Protein AF-A0A917TXZ0-F1 (afdb_monomer_lite)

Foldseek 3Di:
DFEEEEEALDPVVVVVVQVVQVVVVVYHHQYYYNALVRVVVCCVVRVGNYYHYDPPHPDNCPDDPPPPPDDDDDD

pLDDT: mean 82.49, std 17.82, range [40.19, 96.88]

Sequence (75 aa):
MIRVLIVDDEQLVRSGLRLILDAAGDITVVGEAADGGAARAEVRRLRPDVVLLDVRMPSVDASPPRRTSSPQAQR

Radius of gyration: 16.69 Å; chains: 1; bounding box: 29×36×52 Å

Organism: NCBI:txid1763543

Secondary structure (DSSP, 8-state):
-EEEEEE-S-HHHHHHHHHHHHTTSSEEEEEEESSHHHHHHHHHHH--SEEEE-SS-TT---S------------

Structure (mmCIF, N/CA/C/O backbone):
data_AF-A0A917TXZ0-F1
#
_entry.id   AF-A0A917TXZ0-F1
#
loop_
_atom_site.group_PDB
_atom_site.id
_atom_site.type_symbol
_atom_site.label_atom_id
_atom_site.label_alt_id
_atom_site.label_comp_id
_atom_site.label_asym_id
_atom_site.label_entity_id
_atom_site.label_seq_id
_atom_site.pdbx_PDB_ins_code
_atom_site.Cartn_x
_atom_site.Cartn_y
_atom_site.Cartn_z
_atom_site.occupancy
_atom_site.B_iso_or_equiv
_atom_site.auth_seq_id
_atom_site.auth_comp_id
_atom_site.auth_asym_id
_atom_site.auth_atom_id
_atom_site.pdbx_PDB_model_num
ATOM 1 N N . MET A 1 1 ? -13.932 3.113 6.377 1.00 83.62 1 MET A N 1
ATOM 2 C CA . MET A 1 1 ? -13.042 2.057 5.864 1.00 83.62 1 MET A CA 1
ATOM 3 C C . MET A 1 1 ? -12.428 2.573 4.576 1.00 83.62 1 MET A C 1
ATOM 5 O O . MET A 1 1 ? -13.172 2.788 3.629 1.00 83.62 1 MET A O 1
ATOM 9 N N . ILE A 1 2 ? -11.131 2.875 4.593 1.00 95.12 2 ILE A N 1
ATOM 10 C CA . ILE A 1 2 ? -10.373 3.492 3.498 1.00 95.12 2 ILE A CA 1
ATOM 11 C C . ILE A 1 2 ? -9.690 2.380 2.699 1.00 95.12 2 ILE A C 1
ATOM 13 O O . ILE A 1 2 ? -8.929 1.585 3.250 1.00 95.12 2 ILE A O 1
ATOM 17 N N . ARG A 1 3 ? -9.961 2.309 1.397 1.00 96.00 3 ARG A N 1
ATOM 18 C CA . ARG A 1 3 ? -9.414 1.306 0.477 1.00 96.00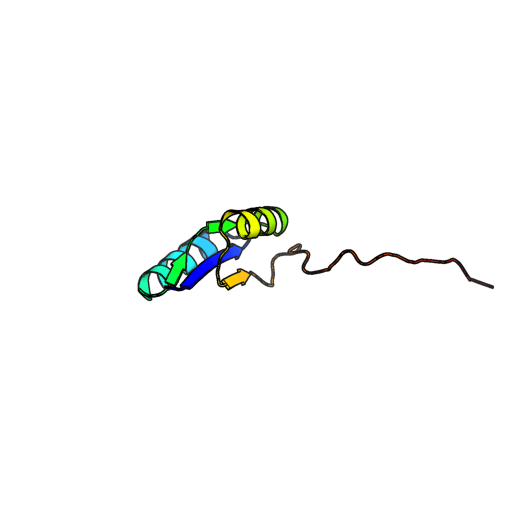 3 ARG A CA 1
ATOM 19 C C . ARG A 1 3 ? -8.112 1.818 -0.120 1.00 96.00 3 ARG A C 1
ATOM 21 O O . ARG A 1 3 ? -8.121 2.787 -0.879 1.00 96.00 3 ARG A O 1
ATOM 28 N N . VAL A 1 4 ? -7.009 1.145 0.173 1.00 96.75 4 VAL A N 1
ATOM 29 C CA . VAL A 1 4 ? -5.673 1.555 -0.272 1.00 96.75 4 VAL A CA 1
ATOM 30 C C . VAL A 1 4 ? -5.113 0.558 -1.282 1.00 96.75 4 VAL A C 1
ATOM 32 O O . VAL A 1 4 ? -5.187 -0.653 -1.079 1.00 96.75 4 VAL A O 1
ATOM 35 N N . LEU A 1 5 ? -4.546 1.069 -2.372 1.00 96.62 5 LEU A N 1
ATOM 36 C CA . LEU A 1 5 ? -3.688 0.309 -3.284 1.00 96.62 5 LEU A CA 1
ATOM 37 C C . LEU A 1 5 ? -2.228 0.684 -3.013 1.00 96.62 5 LEU A C 1
ATOM 39 O O . LEU A 1 5 ? -1.909 1.871 -3.042 1.00 96.62 5 LEU A O 1
ATOM 43 N N . ILE A 1 6 ? -1.357 -0.300 -2.781 1.00 95.75 6 ILE A N 1
ATOM 44 C CA . ILE A 1 6 ? 0.086 -0.071 -2.594 1.00 95.75 6 ILE A CA 1
ATOM 45 C C . ILE A 1 6 ? 0.809 -0.304 -3.920 1.00 95.75 6 ILE A C 1
ATOM 47 O O . ILE A 1 6 ? 0.594 -1.322 -4.576 1.00 95.75 6 ILE A O 1
ATOM 51 N N . VAL A 1 7 ? 1.675 0.625 -4.307 1.00 94.44 7 VAL A N 1
ATOM 52 C CA . VAL A 1 7 ? 2.465 0.557 -5.535 1.00 94.44 7 VAL A CA 1
ATOM 53 C C . VAL A 1 7 ? 3.924 0.830 -5.193 1.00 94.44 7 VAL A C 1
ATOM 55 O O . VAL A 1 7 ? 4.273 1.956 -4.855 1.00 94.44 7 VAL A O 1
ATOM 58 N N . ASP A 1 8 ? 4.745 -0.210 -5.250 1.00 93.00 8 ASP A N 1
ATOM 59 C CA . ASP A 1 8 ? 6.168 -0.185 -4.892 1.00 93.00 8 ASP A CA 1
ATOM 60 C C . ASP A 1 8 ? 6.847 -1.365 -5.601 1.00 93.00 8 ASP A C 1
ATOM 62 O O . ASP A 1 8 ? 6.245 -2.442 -5.662 1.00 93.00 8 ASP A O 1
ATOM 66 N N . ASP A 1 9 ? 8.046 -1.210 -6.158 1.00 90.19 9 ASP A N 1
ATOM 67 C CA . ASP A 1 9 ? 8.754 -2.288 -6.859 1.00 90.19 9 ASP A CA 1
ATOM 68 C C . ASP A 1 9 ? 9.400 -3.303 -5.897 1.00 90.19 9 ASP A C 1
ATOM 70 O O . ASP A 1 9 ? 9.653 -4.453 -6.276 1.00 90.19 9 ASP A O 1
ATOM 74 N N . GLU A 1 10 ? 9.542 -2.960 -4.617 1.00 93.94 10 GLU A N 1
ATOM 75 C CA . GLU A 1 10 ? 10.153 -3.793 -3.591 1.00 93.94 10 GLU A CA 1
ATOM 76 C C . GLU A 1 10 ? 9.104 -4.566 -2.764 1.00 93.94 10 GLU A C 1
ATOM 78 O O . GLU A 1 10 ? 8.334 -4.035 -1.960 1.00 93.94 10 GLU A O 1
ATOM 83 N N . GLN A 1 11 ? 9.084 -5.897 -2.916 1.00 92.31 11 GLN A N 1
ATOM 84 C CA . GLN A 1 11 ? 8.100 -6.766 -2.250 1.00 92.31 11 GLN A CA 1
ATOM 85 C C . GLN A 1 11 ? 8.140 -6.683 -0.713 1.00 92.31 11 GLN A C 1
ATOM 87 O O . GLN A 1 11 ? 7.097 -6.794 -0.057 1.00 92.31 11 GLN A O 1
ATOM 92 N N . LEU A 1 12 ? 9.330 -6.496 -0.135 1.00 94.56 12 LEU A N 1
ATOM 93 C CA . LEU A 1 12 ? 9.504 -6.370 1.312 1.00 94.56 12 LEU A CA 1
ATOM 94 C C . LEU A 1 12 ? 8.798 -5.116 1.844 1.00 94.56 12 LEU A C 1
ATOM 96 O O . LEU A 1 12 ? 8.114 -5.185 2.867 1.00 94.56 12 LEU A O 1
ATOM 100 N N . VAL A 1 13 ? 8.909 -4.003 1.115 1.00 93.38 13 VAL A N 1
ATOM 101 C CA . VAL A 1 13 ? 8.270 -2.733 1.464 1.00 93.38 13 VAL A CA 1
ATOM 102 C C . VAL A 1 13 ? 6.752 -2.871 1.401 1.00 93.38 13 VAL A C 1
ATOM 104 O O . VAL A 1 13 ? 6.077 -2.543 2.378 1.00 93.38 13 VAL A O 1
ATOM 107 N N . ARG A 1 14 ? 6.203 -3.463 0.329 1.00 94.38 14 ARG A N 1
ATOM 108 C CA . ARG A 1 14 ? 4.752 -3.720 0.227 1.00 94.38 14 ARG A CA 1
ATOM 109 C C . ARG A 1 14 ? 4.219 -4.558 1.385 1.00 94.38 14 ARG A C 1
ATOM 111 O O . ARG A 1 14 ? 3.209 -4.202 1.989 1.00 94.38 14 ARG A O 1
ATOM 118 N N . SER A 1 15 ? 4.931 -5.629 1.733 1.00 94.25 15 SER A N 1
ATOM 119 C CA . SER A 1 15 ? 4.542 -6.523 2.829 1.00 94.25 15 SER A CA 1
ATOM 120 C C . SER A 1 15 ? 4.554 -5.799 4.180 1.00 94.25 15 SER A C 1
ATOM 122 O O . SER A 1 15 ? 3.613 -5.931 4.962 1.00 94.25 15 SER A O 1
ATOM 124 N N . GLY A 1 16 ? 5.589 -4.994 4.446 1.00 95.00 16 GLY A N 1
ATOM 125 C CA . GLY A 1 16 ? 5.692 -4.197 5.671 1.00 95.00 16 GLY A CA 1
ATOM 126 C C . GLY A 1 16 ? 4.603 -3.128 5.773 1.00 95.00 16 GLY A C 1
ATOM 127 O O . GLY A 1 16 ? 3.941 -3.014 6.803 1.00 95.00 16 GLY A O 1
ATOM 128 N N . LEU A 1 17 ? 4.360 -2.389 4.689 1.00 94.62 17 LEU A N 1
ATOM 129 C CA . LEU A 1 17 ? 3.299 -1.384 4.626 1.00 94.62 17 LEU A CA 1
ATOM 130 C C . LEU A 1 17 ? 1.921 -2.005 4.826 1.00 94.62 17 LEU A C 1
ATOM 132 O O . LEU A 1 17 ? 1.117 -1.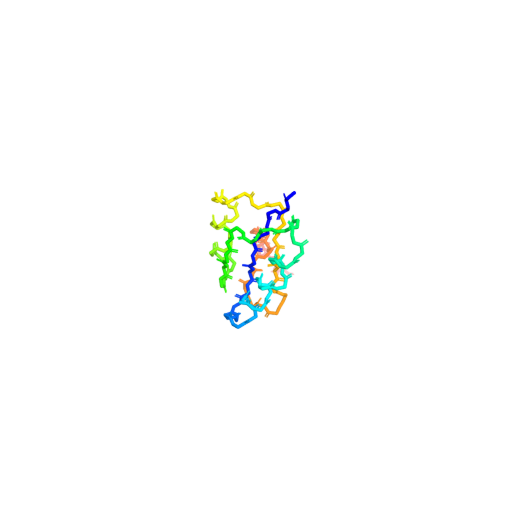464 5.580 1.00 94.62 17 LEU A O 1
ATOM 136 N N . ARG A 1 18 ? 1.656 -3.162 4.214 1.00 94.44 18 ARG A N 1
ATOM 137 C CA . ARG A 1 18 ? 0.403 -3.889 4.417 1.00 94.44 18 ARG A CA 1
ATOM 138 C C . ARG A 1 18 ? 0.176 -4.220 5.892 1.00 94.44 18 ARG A C 1
ATOM 140 O O . ARG A 1 18 ? -0.910 -3.958 6.392 1.00 94.44 18 ARG A O 1
ATOM 147 N N . LEU A 1 19 ? 1.188 -4.735 6.594 1.00 93.50 19 LEU A N 1
ATOM 148 C CA . LEU A 1 19 ? 1.080 -5.040 8.027 1.00 93.50 19 LEU A CA 1
ATOM 149 C C . LEU A 1 19 ? 0.774 -3.792 8.868 1.00 93.50 19 LEU A C 1
ATOM 151 O O . LEU A 1 19 ? -0.061 -3.848 9.768 1.00 93.50 19 LEU A O 1
ATOM 155 N N . ILE A 1 20 ? 1.429 -2.668 8.565 1.00 94.06 20 ILE A N 1
ATOM 156 C CA . ILE A 1 20 ? 1.213 -1.397 9.270 1.00 94.06 20 ILE A CA 1
ATOM 157 C C . ILE A 1 20 ? -0.208 -0.873 9.023 1.00 94.06 20 ILE A C 1
ATOM 159 O O . ILE A 1 20 ? -0.879 -0.448 9.961 1.00 94.06 20 ILE A O 1
ATOM 163 N N . LEU A 1 21 ? -0.675 -0.910 7.773 1.00 92.88 21 LEU A N 1
ATOM 164 C CA . LEU A 1 21 ? -1.995 -0.406 7.390 1.00 92.88 21 LEU A CA 1
ATOM 165 C C . LEU A 1 21 ? -3.130 -1.302 7.898 1.00 92.88 21 LEU A C 1
ATOM 167 O O . LEU A 1 21 ? -4.134 -0.782 8.379 1.00 92.88 21 LEU A O 1
ATOM 171 N N . ASP A 1 22 ? -2.964 -2.626 7.859 1.00 87.88 22 ASP A N 1
ATOM 172 C CA . ASP A 1 22 ? -3.946 -3.573 8.405 1.00 87.88 22 ASP A CA 1
ATOM 173 C C . ASP A 1 22 ? -4.115 -3.385 9.932 1.00 87.88 22 ASP A C 1
ATOM 175 O O . ASP A 1 22 ? -5.203 -3.603 10.467 1.00 87.88 22 ASP A O 1
ATOM 179 N N . ALA A 1 23 ? -3.077 -2.918 10.643 1.00 91.62 23 ALA A N 1
ATOM 180 C CA . ALA A 1 23 ? -3.139 -2.637 12.080 1.00 91.62 23 ALA A CA 1
ATOM 181 C C . ALA A 1 23 ? -3.930 -1.363 12.447 1.00 91.62 23 ALA A C 1
ATOM 183 O O . ALA A 1 23 ? -4.357 -1.232 13.594 1.00 91.62 23 ALA A O 1
ATOM 184 N N . ALA A 1 24 ? -4.150 -0.434 11.506 1.00 89.38 24 ALA A N 1
ATOM 185 C CA . ALA A 1 24 ? -4.906 0.800 11.753 1.00 89.38 24 ALA A CA 1
ATOM 186 C C . ALA A 1 24 ? -6.420 0.553 11.935 1.00 89.38 24 ALA A C 1
ATOM 188 O O . ALA A 1 24 ? -7.119 1.365 12.538 1.00 89.38 24 ALA A O 1
ATOM 189 N N . GLY A 1 25 ? -6.936 -0.588 11.461 1.00 85.38 25 GLY A N 1
ATOM 190 C CA . GLY A 1 25 ? -8.320 -1.039 11.663 1.00 85.38 25 GLY A CA 1
ATOM 191 C C . GLY A 1 25 ? -9.379 -0.322 10.812 1.00 85.38 25 GLY A C 1
ATOM 192 O O . GLY A 1 25 ? -10.437 -0.890 10.545 1.00 85.38 25 GLY A O 1
ATOM 193 N N . ASP A 1 26 ? -9.105 0.890 10.334 1.00 93.81 26 ASP A N 1
ATOM 194 C CA . ASP A 1 26 ? -9.960 1.657 9.424 1.00 93.81 26 ASP A CA 1
ATOM 195 C C . ASP A 1 26 ? -9.454 1.672 7.973 1.00 93.81 26 ASP A C 1
ATOM 197 O O . ASP A 1 26 ? -10.170 2.148 7.085 1.00 93.81 26 ASP A O 1
ATOM 201 N N . ILE A 1 27 ? -8.271 1.110 7.720 1.00 95.75 27 ILE A N 1
ATOM 202 C CA . ILE A 1 27 ? -7.637 0.994 6.406 1.00 95.75 27 ILE A CA 1
ATOM 203 C C . ILE A 1 27 ? -7.668 -0.460 5.932 1.00 95.75 27 ILE A C 1
ATOM 205 O O . ILE A 1 27 ? -7.581 -1.407 6.709 1.00 95.75 27 ILE A O 1
ATOM 209 N N . THR A 1 28 ? -7.815 -0.657 4.626 1.00 94.88 28 THR A N 1
ATOM 210 C CA . THR A 1 28 ? -7.746 -1.979 4.007 1.00 94.88 28 THR A CA 1
ATOM 211 C C . THR A 1 28 ? -6.986 -1.919 2.704 1.00 94.88 28 THR A C 1
ATOM 213 O O . THR A 1 28 ? -7.356 -1.185 1.785 1.00 94.88 28 THR A O 1
ATOM 216 N N . VAL A 1 29 ? -5.947 -2.743 2.607 1.00 95.56 29 VAL A N 1
ATOM 217 C CA . VAL A 1 29 ? -5.195 -2.916 1.368 1.00 95.56 29 VAL A CA 1
ATOM 218 C C . VAL A 1 29 ? -6.009 -3.782 0.411 1.00 95.56 29 VAL A C 1
ATOM 220 O O . VAL A 1 29 ? -6.188 -4.979 0.635 1.00 95.56 29 VAL A O 1
ATOM 223 N N . VAL A 1 30 ? -6.525 -3.167 -0.653 1.00 96.19 30 VAL A N 1
ATOM 224 C CA . VAL A 1 30 ? -7.362 -3.845 -1.659 1.00 96.19 30 VAL A CA 1
ATOM 225 C C . VAL A 1 30 ? -6.549 -4.469 -2.791 1.00 96.19 30 VAL A C 1
ATOM 227 O O . VAL A 1 30 ? -7.082 -5.286 -3.541 1.00 96.19 30 VAL A O 1
ATOM 230 N N . GLY A 1 31 ? -5.273 -4.104 -2.911 1.00 95.06 31 GLY A N 1
ATOM 231 C CA . GLY A 1 31 ? -4.354 -4.670 -3.889 1.00 95.06 31 GLY A CA 1
ATOM 232 C C . GLY A 1 31 ? -2.936 -4.127 -3.756 1.00 95.06 31 GLY A C 1
ATOM 233 O O . GLY A 1 31 ? -2.671 -3.190 -2.998 1.00 95.06 31 GLY A O 1
ATOM 234 N N . GLU A 1 32 ? -2.048 -4.706 -4.555 1.00 95.25 32 GLU A N 1
ATOM 235 C CA . GLU A 1 32 ? -0.636 -4.352 -4.653 1.00 95.25 32 GLU A CA 1
ATOM 236 C C . GLU A 1 32 ? -0.212 -4.336 -6.126 1.00 95.25 32 GLU A C 1
ATOM 238 O O . GLU A 1 32 ? -0.704 -5.137 -6.923 1.00 95.25 32 GLU A O 1
ATOM 243 N N . ALA A 1 33 ? 0.717 -3.455 -6.487 1.00 92.94 33 ALA A N 1
ATOM 244 C CA . ALA A 1 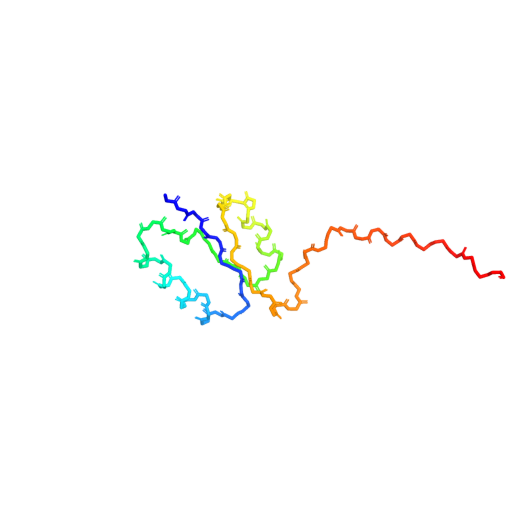33 ? 1.343 -3.428 -7.804 1.00 92.94 33 ALA A CA 1
ATOM 245 C C . ALA A 1 33 ? 2.848 -3.151 -7.689 1.00 92.94 33 ALA A C 1
ATOM 247 O O . ALA A 1 33 ? 3.280 -2.425 -6.798 1.00 92.94 33 ALA A O 1
ATOM 248 N N . ALA A 1 34 ? 3.630 -3.724 -8.607 1.00 90.75 34 ALA A N 1
ATOM 249 C CA . ALA A 1 34 ? 5.083 -3.544 -8.665 1.00 90.75 34 ALA A CA 1
ATOM 250 C C . ALA A 1 34 ? 5.532 -2.474 -9.677 1.00 90.75 34 ALA A C 1
ATOM 252 O O . ALA A 1 34 ? 6.700 -2.112 -9.720 1.00 90.75 34 ALA A O 1
ATOM 253 N N . ASP A 1 35 ? 4.616 -1.983 -10.515 1.00 87.00 35 ASP A N 1
ATOM 254 C CA . ASP A 1 35 ? 4.907 -1.015 -11.571 1.00 87.00 35 ASP A CA 1
ATOM 255 C C . ASP A 1 35 ? 3.679 -0.150 -11.906 1.00 87.00 35 ASP A C 1
ATOM 257 O O . ASP A 1 35 ? 2.541 -0.460 -11.533 1.00 87.00 35 ASP A O 1
ATOM 261 N N . GLY A 1 36 ? 3.901 0.952 -12.630 1.00 81.00 36 GLY A N 1
ATOM 262 C CA . GLY A 1 36 ? 2.840 1.889 -13.004 1.00 81.00 36 GLY A CA 1
ATOM 263 C C . GLY A 1 36 ? 1.789 1.319 -13.968 1.00 81.00 36 GLY A C 1
ATOM 264 O O . GLY A 1 36 ? 0.634 1.758 -13.951 1.00 81.00 36 GLY A O 1
ATOM 265 N N . GLY A 1 37 ? 2.149 0.342 -14.804 1.00 84.62 37 GLY A N 1
ATOM 266 C CA . GLY A 1 37 ? 1.228 -0.320 -15.728 1.00 84.62 37 GLY A CA 1
ATOM 267 C C . GLY A 1 37 ? 0.230 -1.204 -14.983 1.00 84.62 37 GLY A C 1
ATOM 268 O O . GLY A 1 37 ? -0.986 -1.036 -15.141 1.00 84.62 37 GLY A O 1
ATOM 269 N N . ALA A 1 38 ? 0.745 -2.075 -14.114 1.00 87.50 38 ALA A N 1
ATOM 270 C CA . ALA A 1 38 ? -0.037 -2.891 -13.195 1.00 87.50 38 ALA A CA 1
ATOM 271 C C . ALA A 1 38 ? -0.898 -2.011 -12.278 1.00 87.50 38 ALA A C 1
ATOM 273 O O . ALA A 1 38 ? -2.107 -2.226 -12.179 1.00 87.50 38 ALA A O 1
ATOM 274 N N . ALA A 1 39 ? -0.331 -0.937 -11.715 1.00 90.25 39 ALA A N 1
ATOM 275 C CA . ALA A 1 39 ? -1.067 -0.003 -10.866 1.00 90.25 39 ALA A CA 1
ATOM 276 C C . ALA A 1 39 ? -2.287 0.601 -11.577 1.00 90.25 39 ALA A C 1
ATOM 278 O O . ALA A 1 39 ? -3.379 0.649 -11.016 1.00 90.25 39 ALA A O 1
ATOM 279 N N . ARG A 1 40 ? -2.156 1.016 -12.843 1.00 90.88 40 ARG A N 1
ATOM 280 C CA . ARG A 1 40 ? -3.280 1.570 -13.621 1.00 90.88 40 ARG A CA 1
ATOM 281 C C . ARG A 1 40 ? -4.393 0.551 -13.857 1.00 90.88 40 ARG A C 1
ATOM 283 O O . ARG A 1 40 ? -5.569 0.925 -13.844 1.00 90.88 40 ARG A O 1
ATOM 290 N N . ALA A 1 41 ? -4.043 -0.704 -14.133 1.00 91.75 41 ALA A N 1
ATOM 291 C CA . ALA A 1 41 ? -5.026 -1.774 -14.287 1.00 91.75 41 ALA A CA 1
ATOM 292 C C . ALA A 1 41 ? -5.768 -2.022 -12.966 1.00 91.75 41 ALA A C 1
ATOM 294 O O . ALA A 1 41 ? -7.001 -2.053 -12.946 1.00 91.75 41 ALA A O 1
ATOM 295 N N . GLU A 1 42 ? -5.023 -2.074 -11.867 1.00 94.44 42 GLU A N 1
ATOM 296 C CA . GLU A 1 42 ? -5.548 -2.310 -10.528 1.00 94.44 42 GLU A CA 1
ATOM 297 C C . GLU A 1 42 ? -6.415 -1.156 -10.018 1.00 94.44 42 GLU A C 1
ATOM 299 O O . GLU A 1 42 ? -7.499 -1.403 -9.501 1.00 94.44 42 GLU A O 1
ATOM 304 N N . VAL A 1 43 ? -6.052 0.106 -10.264 1.00 94.75 43 VAL A N 1
ATOM 305 C CA . VAL A 1 43 ? -6.909 1.261 -9.933 1.00 94.75 43 VAL A CA 1
ATOM 306 C C . VAL A 1 43 ? -8.264 1.168 -10.638 1.00 94.75 43 VAL A C 1
ATOM 308 O O . VAL A 1 43 ? -9.305 1.394 -10.017 1.00 94.75 43 VAL A O 1
ATOM 311 N N . ARG A 1 44 ? -8.281 0.807 -11.930 1.00 94.75 44 ARG A N 1
ATOM 312 C CA . ARG A 1 44 ? -9.539 0.653 -12.681 1.00 94.75 44 ARG A CA 1
ATOM 313 C C . ARG A 1 44 ? -10.381 -0.505 -12.154 1.00 94.75 44 ARG A C 1
ATOM 315 O O . ARG A 1 44 ? -11.599 -0.367 -12.078 1.00 94.75 44 ARG A O 1
ATOM 322 N N . ARG A 1 45 ? -9.738 -1.619 -11.801 1.00 96.44 45 ARG A N 1
ATOM 323 C CA . ARG A 1 45 ? -10.388 -2.850 -11.337 1.00 96.44 45 ARG A CA 1
ATOM 324 C C . ARG A 1 45 ? -10.915 -2.733 -9.907 1.00 96.44 45 ARG A C 1
ATOM 326 O O . ARG A 1 45 ? -12.043 -3.126 -9.636 1.00 96.44 45 ARG A O 1
ATOM 333 N N . LEU A 1 46 ? -10.098 -2.206 -9.000 1.00 96.38 46 LEU A N 1
ATOM 334 C CA . LEU A 1 46 ? -10.341 -2.204 -7.558 1.00 96.38 46 LEU A CA 1
ATOM 335 C C . LEU A 1 46 ? -11.001 -0.930 -7.047 1.00 96.38 46 LEU A C 1
ATOM 337 O O . LEU A 1 46 ? -11.566 -0.965 -5.954 1.00 96.38 46 LEU A O 1
ATOM 341 N N . ARG A 1 47 ? -10.928 0.171 -7.809 1.00 96.00 47 ARG A N 1
ATOM 342 C CA . ARG A 1 47 ? -11.478 1.485 -7.431 1.00 96.00 47 ARG A CA 1
ATOM 343 C C . ARG A 1 47 ? -11.076 1.853 -5.984 1.00 96.00 47 ARG A C 1
ATOM 345 O O . ARG A 1 47 ? -11.955 1.959 -5.128 1.00 96.00 47 ARG A O 1
ATOM 352 N N . PRO A 1 48 ? -9.765 1.925 -5.673 1.00 96.88 48 PRO A N 1
ATOM 353 C CA . PRO A 1 48 ? -9.299 2.311 -4.343 1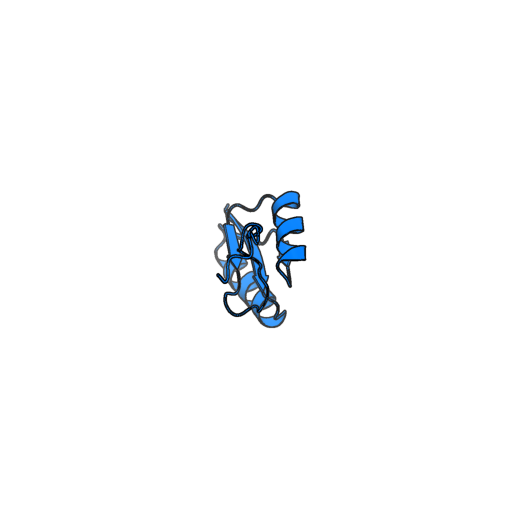.00 96.88 48 PRO A CA 1
ATOM 354 C C . PRO A 1 48 ? -9.631 3.783 -4.058 1.00 96.88 48 PRO A C 1
ATOM 356 O O . PRO A 1 48 ? -9.753 4.580 -4.989 1.00 96.88 48 PRO A O 1
ATOM 359 N N . ASP A 1 49 ? -9.731 4.138 -2.779 1.00 96.31 49 ASP A N 1
ATOM 360 C CA . ASP A 1 49 ? -9.925 5.522 -2.332 1.00 96.31 49 ASP A CA 1
ATOM 361 C C . ASP A 1 49 ? -8.604 6.299 -2.393 1.00 96.31 49 ASP A C 1
ATOM 363 O O . ASP A 1 49 ? -8.573 7.478 -2.740 1.00 96.31 49 ASP A O 1
ATOM 367 N N . VAL A 1 50 ? -7.500 5.617 -2.073 1.00 94.94 50 VAL A N 1
ATOM 368 C CA . VAL A 1 50 ? -6.149 6.184 -2.043 1.00 94.94 50 VAL A CA 1
ATOM 369 C C . VAL A 1 50 ? -5.168 5.218 -2.705 1.00 94.94 50 VAL A C 1
ATOM 371 O O . VAL A 1 50 ? -5.262 3.999 -2.550 1.00 94.94 50 VAL A O 1
ATOM 374 N N . VAL A 1 51 ? -4.198 5.766 -3.437 1.00 94.19 51 VAL A N 1
ATOM 375 C CA . VAL A 1 51 ? -3.056 5.018 -3.973 1.00 94.19 51 VAL A CA 1
ATOM 376 C C . VAL A 1 51 ? -1.806 5.482 -3.238 1.00 94.19 51 VAL A C 1
ATOM 378 O O . VAL A 1 51 ? -1.474 6.665 -3.277 1.00 94.19 51 VAL A O 1
ATOM 381 N N . LEU A 1 52 ? -1.131 4.555 -2.567 1.00 93.56 52 LEU A N 1
ATOM 382 C CA . LEU A 1 52 ? 0.174 4.781 -1.966 1.00 93.56 52 LEU A CA 1
ATOM 383 C C . LEU A 1 52 ? 1.237 4.395 -2.996 1.00 93.56 52 LEU A C 1
ATOM 385 O O . LEU A 1 52 ? 1.287 3.239 -3.406 1.00 93.56 52 LEU A O 1
ATOM 389 N N . LEU A 1 53 ? 2.041 5.361 -3.433 1.00 91.38 53 LEU A N 1
ATOM 390 C CA . LEU A 1 53 ? 2.982 5.1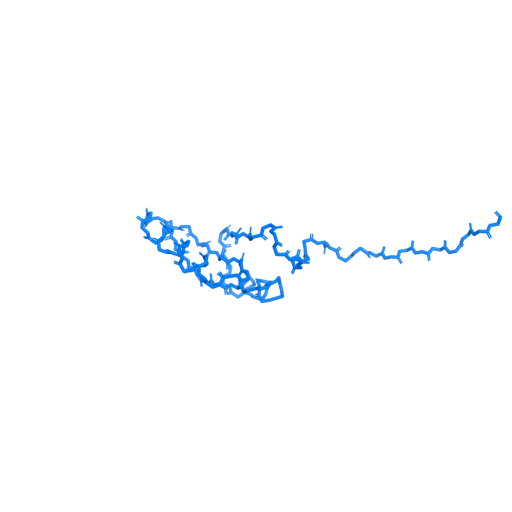91 -4.535 1.00 91.38 53 LEU A CA 1
ATOM 391 C C . LEU A 1 53 ? 4.419 5.454 -4.084 1.00 91.38 53 LEU A C 1
ATOM 393 O O . LEU A 1 53 ? 4.680 6.512 -3.507 1.00 91.38 53 LEU A O 1
ATOM 397 N N . ASP A 1 54 ? 5.342 4.544 -4.401 1.00 88.88 54 ASP A N 1
ATOM 398 C CA . ASP A 1 54 ? 6.769 4.817 -4.266 1.00 88.88 54 ASP A CA 1
ATOM 399 C C . ASP A 1 54 ? 7.219 5.863 -5.291 1.00 88.88 54 ASP A C 1
ATOM 401 O O . ASP A 1 54 ? 7.000 5.758 -6.498 1.00 88.88 54 ASP A O 1
ATOM 405 N N . VAL A 1 55 ? 7.865 6.903 -4.776 1.00 79.81 55 VAL A N 1
ATOM 406 C CA . VAL A 1 55 ? 8.385 8.027 -5.558 1.00 79.81 55 VAL A CA 1
ATOM 407 C C . VAL A 1 55 ? 9.739 7.717 -6.187 1.00 79.81 55 VAL A C 1
ATOM 409 O O . VAL A 1 55 ? 10.175 8.453 -7.073 1.00 79.81 55 VAL A O 1
ATOM 412 N N . ARG A 1 56 ? 10.430 6.672 -5.712 1.00 79.50 56 ARG A N 1
ATOM 413 C CA . ARG A 1 56 ? 11.742 6.264 -6.229 1.00 79.50 56 ARG A CA 1
ATOM 414 C C . ARG A 1 56 ? 11.635 5.268 -7.382 1.00 79.50 56 ARG A C 1
ATOM 416 O O . ARG A 1 56 ? 12.603 5.144 -8.130 1.00 79.50 56 ARG A O 1
ATOM 423 N N . MET A 1 57 ? 10.470 4.648 -7.578 1.00 75.06 57 MET A N 1
ATOM 424 C CA . MET A 1 57 ? 10.162 3.812 -8.736 1.00 75.06 57 MET A CA 1
ATOM 425 C C . MET A 1 57 ? 10.452 4.546 -10.066 1.00 75.06 57 MET A C 1
ATOM 427 O O . MET A 1 57 ? 9.768 5.521 -10.396 1.00 75.06 57 MET A O 1
ATOM 431 N N . PRO A 1 58 ? 11.397 4.058 -10.898 1.00 59.44 58 PRO A N 1
ATOM 432 C CA . PRO A 1 58 ? 11.853 4.746 -12.115 1.00 59.44 58 PRO A CA 1
ATOM 433 C C . PRO A 1 58 ? 10.824 4.895 -13.245 1.00 59.44 58 PRO A C 1
ATOM 435 O O . PRO A 1 58 ? 11.138 5.455 -14.292 1.00 59.44 58 PRO A O 1
ATOM 438 N N . SER A 1 59 ? 9.611 4.367 -13.106 1.00 57.53 59 SER A N 1
ATOM 439 C CA . SER A 1 59 ? 8.556 4.461 -14.120 1.00 57.53 59 SER A CA 1
ATOM 440 C C . SER A 1 59 ? 7.200 4.178 -13.491 1.00 57.53 59 SER A C 1
ATOM 442 O O . SER A 1 59 ? 6.514 3.205 -13.799 1.00 57.53 59 SER A O 1
ATOM 444 N N . VAL A 1 60 ? 6.771 5.070 -12.611 1.00 54.91 60 VAL A N 1
ATOM 445 C CA . VAL A 1 60 ? 5.346 5.375 -12.541 1.00 54.91 60 VAL A CA 1
ATOM 446 C C . VAL A 1 60 ? 5.162 6.559 -13.460 1.00 54.91 60 VAL A C 1
ATOM 448 O O . VAL A 1 60 ? 5.377 7.697 -13.057 1.00 54.91 60 VAL A O 1
ATOM 451 N N . ASP A 1 61 ? 4.847 6.313 -14.729 1.00 56.00 61 ASP A N 1
ATOM 452 C CA . ASP A 1 61 ? 4.486 7.402 -15.630 1.00 56.00 61 ASP A CA 1
ATOM 453 C C . ASP A 1 61 ? 3.236 8.098 -15.069 1.00 56.00 61 ASP A C 1
ATOM 455 O O . ASP A 1 61 ? 2.098 7.721 -15.352 1.00 56.00 61 ASP A O 1
ATOM 459 N N . ALA A 1 62 ? 3.453 9.119 -14.243 1.00 48.09 62 ALA A N 1
ATOM 460 C CA . ALA A 1 62 ? 2.473 10.101 -13.802 1.00 48.09 62 ALA A CA 1
ATOM 461 C C . ALA A 1 62 ? 2.317 11.225 -14.845 1.00 48.09 62 ALA A C 1
ATOM 463 O O . ALA A 1 62 ? 1.645 12.223 -14.600 1.00 48.09 62 ALA A O 1
ATOM 464 N N . SER A 1 63 ? 2.922 11.073 -16.028 1.00 44.47 63 SER A N 1
ATOM 465 C CA . SER A 1 63 ? 2.785 12.013 -17.133 1.00 44.47 63 SER A CA 1
ATOM 466 C C . SER A 1 63 ? 1.551 11.648 -17.979 1.00 44.47 63 SER A C 1
ATOM 468 O O . SER A 1 63 ? 1.481 10.526 -18.497 1.00 44.47 63 SER A O 1
ATOM 470 N N . PRO A 1 64 ? 0.547 12.534 -18.156 1.00 42.16 64 PRO A N 1
ATOM 471 C CA . PRO A 1 64 ? -0.365 12.405 -19.295 1.00 42.16 64 PRO A CA 1
ATOM 472 C C . PRO A 1 64 ? 0.476 12.399 -20.583 1.00 42.16 64 PRO A C 1
ATOM 474 O O . PRO A 1 64 ? 1.542 13.012 -20.582 1.00 42.16 64 PRO A O 1
ATOM 477 N N . PRO A 1 65 ? 0.054 11.735 -21.679 1.00 40.19 65 PRO A N 1
ATOM 478 C CA . PRO A 1 65 ? 0.858 11.655 -22.896 1.00 40.19 65 PRO A CA 1
ATOM 479 C C . PRO A 1 65 ? 1.288 13.062 -23.317 1.00 40.19 65 PRO A C 1
ATOM 481 O O . PRO A 1 65 ? 0.483 13.855 -23.811 1.00 40.19 65 PRO A O 1
ATOM 484 N N . ARG A 1 66 ? 2.564 13.388 -23.082 1.00 48.72 66 ARG A N 1
ATOM 485 C CA . ARG A 1 66 ? 3.165 14.642 -23.513 1.00 48.72 66 ARG A CA 1
ATOM 486 C C . ARG A 1 66 ? 3.238 14.537 -25.022 1.00 48.72 66 ARG A C 1
ATOM 488 O O . ARG A 1 66 ? 4.141 13.906 -25.560 1.00 48.72 66 ARG A O 1
ATOM 495 N N . ARG A 1 67 ? 2.235 15.099 -25.700 1.00 54.62 67 ARG A N 1
ATOM 496 C CA . ARG A 1 67 ? 2.245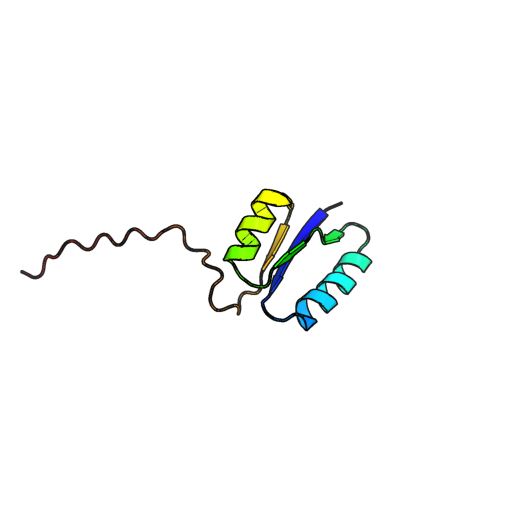 15.259 -27.152 1.00 54.62 67 ARG A CA 1
ATOM 497 C C . ARG A 1 67 ? 3.538 15.987 -27.496 1.00 54.62 67 ARG A C 1
ATOM 499 O O . ARG A 1 67 ? 3.699 17.165 -27.191 1.00 54.62 67 ARG A O 1
ATOM 506 N N . THR A 1 68 ? 4.479 15.262 -28.081 1.00 50.41 68 THR A N 1
ATOM 507 C CA . THR A 1 68 ? 5.684 15.828 -28.667 1.00 50.41 68 THR A CA 1
ATOM 508 C C . THR A 1 68 ? 5.258 16.550 -29.939 1.00 50.41 68 THR A C 1
ATOM 510 O O . THR A 1 68 ? 5.286 15.986 -31.028 1.00 50.41 68 THR A O 1
ATOM 513 N N . SER A 1 69 ? 4.791 17.791 -29.818 1.00 49.28 69 SER A N 1
ATOM 514 C CA . SER A 1 69 ? 4.769 18.692 -30.963 1.00 49.28 69 SER A CA 1
ATOM 515 C C . SER A 1 69 ? 6.174 19.259 -31.114 1.00 49.28 69 SER A C 1
ATOM 517 O O . SER A 1 69 ? 6.510 20.287 -30.528 1.00 49.28 69 SER A O 1
ATOM 519 N N . SER A 1 70 ? 7.004 18.567 -31.883 1.00 54.31 70 SER A N 1
ATOM 520 C CA . SER A 1 70 ? 8.089 19.226 -32.596 1.00 54.31 70 SER A CA 1
ATOM 521 C C . SER A 1 70 ? 7.535 19.664 -33.948 1.00 54.31 70 SER A C 1
ATOM 523 O O . SER A 1 70 ? 7.254 18.803 -34.778 1.00 54.31 70 SER A O 1
ATOM 525 N N . PRO A 1 71 ? 7.408 20.967 -34.225 1.00 52.62 71 PRO A N 1
ATOM 526 C CA . PRO A 1 71 ? 7.598 21.465 -35.566 1.00 52.62 71 PRO A CA 1
ATOM 527 C C . PRO A 1 71 ? 9.022 22.004 -35.655 1.00 52.62 71 PRO A C 1
ATOM 529 O O . PRO A 1 71 ? 9.430 22.896 -34.913 1.00 52.62 71 PRO A O 1
ATOM 532 N N . GLN A 1 72 ? 9.779 21.412 -36.571 1.00 60.50 72 GLN A N 1
ATOM 533 C CA . GLN A 1 72 ? 11.001 21.977 -37.117 1.00 60.50 72 GLN A CA 1
ATOM 534 C C . GLN A 1 72 ? 10.813 23.473 -37.408 1.00 60.50 72 GLN A C 1
ATOM 536 O O . GLN A 1 72 ? 9.919 23.844 -38.164 1.00 60.50 72 GLN A O 1
ATOM 541 N N . ALA A 1 73 ? 11.684 24.312 -36.857 1.00 54.38 73 ALA A N 1
ATOM 542 C CA . ALA A 1 73 ? 11.945 25.649 -37.378 1.00 54.38 73 ALA A CA 1
ATOM 543 C C . ALA A 1 73 ? 13.324 26.116 -36.893 1.00 54.38 73 ALA A C 1
ATOM 545 O O . ALA A 1 73 ? 13.442 27.017 -36.071 1.00 54.38 73 ALA A O 1
ATOM 546 N N . GLN A 1 74 ? 14.375 25.466 -37.395 1.00 51.50 74 GLN A N 1
ATOM 547 C CA . GLN A 1 74 ? 15.682 26.106 -37.494 1.00 51.50 74 GLN A CA 1
ATOM 548 C C . GLN A 1 74 ? 15.685 26.836 -38.843 1.00 51.50 74 GLN A C 1
ATOM 550 O O . GLN A 1 74 ? 15.747 26.205 -39.900 1.00 51.50 74 GLN A O 1
ATOM 555 N N . ARG A 1 75 ? 15.522 28.154 -38.795 1.00 57.81 75 ARG A N 1
ATOM 556 C CA . ARG A 1 75 ? 15.902 29.081 -39.859 1.00 57.81 75 ARG A CA 1
ATOM 557 C C . ARG A 1 75 ? 16.882 30.075 -39.270 1.00 57.81 75 ARG A C 1
ATOM 559 O O . ARG A 1 75 ? 16.686 30.424 -38.086 1.00 57.81 75 ARG A O 1
#

InterPro domains:
  IPR001789 Signal transduction response regulator, receiver domain [PF00072] (4-61)
  IPR001789 Signal transduction response regulator, receiver domain [PS50110] (3-75)
  IPR011006 CheY-like superfamily [SSF52172] (1-61)